Protein AF-A0A7S0B5A6-F1 (afdb_monomer)

Foldseek 3Di:
DADDQQCVVVVVVVCVVVLQQLVDFKDKYWQQQLSVVVVVDPDSLVSVVSLVVSQKQKDWPDPPPPDDPPDDRCGSVNVVCCQVVCQDDDDDDPDDDGSSGDITIMMIGHPDHRDDDPVVVVVVVVVVVD

Sequence (130 aa):
KIDVEGFESLVLRGFERLFARRRVQWLILEYYPRLLSRQGMQDPRQILEFLRQYGFRCFPLNLRGAWVFPGAPMSFDEFAEFFETSGSLPFAGERAANMWGQLMDLLCERSERPQPCPEVQVQRQAVEKK

Mean predicted aligned error: 11.02 Å

Solvent-accessible surface area (backbone atoms only — not comparable to full-atom values): 7894 Å² total; per-residue (Å²): 115,49,79,60,92,42,46,52,64,63,53,52,60,73,39,45,69,46,44,75,61,31,68,60,47,69,42,40,36,57,46,36,48,43,48,24,38,73,68,69,41,90,56,64,62,56,56,57,52,53,40,40,77,61,45,36,48,61,42,80,51,61,86,85,74,62,74,64,76,86,78,73,84,60,45,67,65,58,47,54,45,47,61,68,70,49,73,71,77,89,77,86,77,90,82,84,74,57,66,73,56,57,75,40,42,28,43,28,38,36,82,59,83,52,61,78,58,67,75,58,53,59,56,52,62,63,62,80,73,115

Structure (mmCIF, N/CA/C/O backbone):
data_AF-A0A7S0B5A6-F1
#
_entry.id   AF-A0A7S0B5A6-F1
#
loop_
_atom_site.group_PDB
_atom_site.id
_atom_site.type_symbol
_atom_site.label_atom_id
_atom_site.label_alt_id
_atom_site.label_comp_id
_atom_site.label_asym_id
_atom_site.label_entity_id
_atom_site.label_seq_id
_atom_site.pdbx_PDB_ins_code
_atom_site.Cartn_x
_atom_site.Cartn_y
_atom_site.Cartn_z
_atom_site.occupancy
_atom_site.B_iso_or_equiv
_atom_site.auth_seq_id
_atom_site.auth_comp_id
_atom_site.auth_asym_id
_atom_site.auth_atom_id
_atom_site.pdbx_PDB_model_num
ATOM 1 N N . LYS A 1 1 ? -5.759 8.487 2.163 1.00 94.81 1 LYS A N 1
ATOM 2 C CA . LYS A 1 1 ? -5.074 8.386 0.859 1.00 94.81 1 LYS A CA 1
ATOM 3 C C . LYS A 1 1 ? -3.608 8.727 1.095 1.00 94.81 1 LYS A C 1
ATOM 5 O O . LYS A 1 1 ? -3.370 9.675 1.833 1.00 94.81 1 LYS A O 1
ATOM 10 N N . ILE A 1 2 ? -2.680 7.937 0.567 1.00 96.06 2 ILE A N 1
ATOM 11 C CA . ILE A 1 2 ? -1.243 8.213 0.518 1.00 96.06 2 ILE A CA 1
ATOM 12 C C . ILE A 1 2 ? -0.896 8.330 -0.960 1.00 96.06 2 ILE A C 1
ATOM 14 O O . ILE A 1 2 ? -1.219 7.430 -1.727 1.00 96.06 2 ILE A O 1
ATOM 18 N N . ASP A 1 3 ? -0.322 9.462 -1.323 1.00 93.69 3 ASP A N 1
ATOM 19 C CA . ASP A 1 3 ? -0.012 9.888 -2.683 1.00 93.69 3 ASP A CA 1
ATOM 20 C C . ASP A 1 3 ? 1.137 10.882 -2.500 1.00 93.69 3 ASP A C 1
ATOM 22 O O . ASP A 1 3 ? 0.927 12.012 -2.050 1.00 93.69 3 ASP A O 1
ATOM 26 N N . VAL A 1 4 ? 2.360 10.354 -2.562 1.00 93.75 4 VAL A N 1
ATOM 27 C CA . VAL A 1 4 ? 3.585 11.075 -2.191 1.00 93.75 4 VAL A CA 1
ATOM 28 C C . VAL A 1 4 ? 4.720 10.800 -3.173 1.00 93.75 4 VAL A C 1
ATOM 30 O O . VAL A 1 4 ? 5.886 10.976 -2.818 1.00 93.75 4 VAL A O 1
ATOM 33 N N . GLU A 1 5 ? 4.383 10.396 -4.399 1.00 88.00 5 GLU A N 1
ATOM 34 C CA . GLU A 1 5 ? 5.292 10.355 -5.544 1.00 88.00 5 GLU A CA 1
ATOM 35 C C . GLU A 1 5 ? 6.601 9.589 -5.249 1.00 88.00 5 GLU A C 1
ATOM 37 O O . GLU A 1 5 ? 7.714 10.066 -5.504 1.00 88.00 5 GLU A O 1
ATOM 42 N N . GLY A 1 6 ? 6.492 8.377 -4.691 1.00 86.88 6 GLY A N 1
ATOM 43 C CA . GLY A 1 6 ? 7.630 7.473 -4.469 1.00 86.88 6 GLY A CA 1
ATOM 44 C C . GLY A 1 6 ? 8.188 7.456 -3.046 1.00 86.88 6 GLY A C 1
ATOM 45 O O . GLY A 1 6 ? 9.136 6.716 -2.769 1.00 86.88 6 GLY A O 1
ATOM 46 N N . PHE A 1 7 ? 7.633 8.250 -2.130 1.00 93.06 7 PHE A N 1
ATOM 47 C CA . PHE A 1 7 ? 8.020 8.255 -0.712 1.00 93.06 7 PHE A CA 1
ATOM 48 C C . PHE A 1 7 ? 7.056 7.462 0.180 1.00 93.06 7 PHE A C 1
ATOM 50 O O . PHE A 1 7 ? 7.057 7.613 1.407 1.00 93.06 7 PHE A O 1
ATOM 57 N N . GLU A 1 8 ? 6.240 6.587 -0.412 1.00 94.31 8 GLU A N 1
ATOM 58 C CA . GLU A 1 8 ? 5.166 5.872 0.279 1.00 94.31 8 GLU A CA 1
ATOM 59 C C . GLU A 1 8 ? 5.697 5.061 1.458 1.00 94.31 8 GLU A C 1
ATOM 61 O O . GLU A 1 8 ? 5.079 5.033 2.518 1.00 94.31 8 GLU A O 1
ATOM 66 N N . SER A 1 9 ? 6.870 4.440 1.321 1.00 93.19 9 SER A N 1
ATOM 67 C CA . SER A 1 9 ? 7.461 3.621 2.384 1.00 93.19 9 SER A CA 1
ATOM 68 C C . SER A 1 9 ? 7.812 4.409 3.644 1.00 93.19 9 SER A C 1
ATOM 70 O O . SER A 1 9 ? 7.602 3.913 4.751 1.00 93.19 9 SER A O 1
ATOM 72 N N . LEU A 1 10 ? 8.302 5.644 3.502 1.00 94.69 10 LEU A N 1
ATOM 73 C CA . LEU A 1 10 ? 8.616 6.512 4.638 1.00 94.69 10 LEU A CA 1
ATOM 74 C C . LEU A 1 10 ? 7.339 6.958 5.342 1.00 94.69 10 LEU A C 1
ATOM 76 O O . LEU A 1 10 ? 7.261 6.913 6.572 1.00 94.69 10 LEU A O 1
ATOM 80 N N . VAL A 1 11 ? 6.321 7.329 4.561 1.00 96.44 11 VAL A N 1
ATOM 81 C CA . VAL A 1 11 ? 5.005 7.673 5.101 1.00 96.44 11 VAL A CA 1
ATOM 82 C C . VAL A 1 11 ? 4.436 6.476 5.852 1.00 96.44 11 VAL A C 1
ATOM 84 O O . VAL A 1 11 ? 4.111 6.601 7.027 1.00 96.44 11 VAL A O 1
ATOM 87 N N . LEU A 1 12 ? 4.396 5.296 5.234 1.00 96.19 12 LEU A N 1
ATOM 88 C CA . LEU A 1 12 ? 3.867 4.075 5.841 1.00 96.19 12 LEU A CA 1
ATOM 89 C C . LEU A 1 12 ? 4.567 3.709 7.157 1.00 96.19 12 LEU A C 1
ATOM 91 O O . LEU A 1 12 ? 3.880 3.370 8.122 1.00 96.19 12 LEU A O 1
ATOM 95 N N . ARG A 1 13 ? 5.894 3.871 7.248 1.00 95.69 13 ARG A N 1
ATOM 96 C CA . ARG A 1 13 ? 6.640 3.714 8.512 1.00 95.69 13 ARG A CA 1
ATOM 97 C C . ARG A 1 13 ? 6.190 4.711 9.585 1.00 95.69 13 ARG A C 1
ATOM 99 O O . ARG A 1 13 ? 6.013 4.345 10.743 1.00 95.69 13 ARG A O 1
ATOM 106 N N . GLY A 1 14 ? 5.917 5.960 9.212 1.00 97.06 14 GLY A N 1
ATOM 107 C CA . GLY A 1 14 ? 5.322 6.949 10.119 1.00 97.06 14 GLY A CA 1
ATOM 108 C C . GLY A 1 14 ? 3.935 6.548 10.649 1.00 97.06 14 GLY A C 1
ATOM 109 O O . GLY A 1 14 ? 3.555 6.934 11.757 1.00 97.06 14 GLY A O 1
ATOM 110 N N . PHE A 1 15 ? 3.192 5.728 9.900 1.00 96.44 15 PHE A N 1
ATOM 111 C CA . PHE A 1 15 ? 1.869 5.224 10.281 1.00 96.44 15 PHE A CA 1
ATOM 112 C C . PHE A 1 15 ? 1.896 3.949 11.143 1.00 96.44 15 PHE A C 1
ATOM 114 O O . PHE A 1 15 ? 0.831 3.537 11.614 1.00 96.44 15 PHE A O 1
ATOM 121 N N . GLU A 1 16 ? 3.060 3.351 11.433 1.00 95.88 16 GLU A N 1
ATOM 122 C CA . GLU A 1 16 ? 3.164 2.075 12.170 1.00 95.88 16 GLU A CA 1
ATOM 123 C C . GLU A 1 16 ? 2.337 2.052 13.458 1.00 95.88 16 GLU A C 1
ATOM 125 O O . GLU A 1 16 ? 1.586 1.109 13.708 1.00 95.88 16 GLU A O 1
ATOM 130 N N . ARG A 1 17 ? 2.404 3.115 14.270 1.00 94.94 17 ARG A N 1
ATOM 131 C CA . ARG A 1 17 ? 1.646 3.191 15.532 1.00 94.94 17 ARG A CA 1
ATOM 132 C C . ARG A 1 17 ? 0.133 3.170 15.308 1.00 94.94 17 ARG A C 1
ATOM 134 O O . ARG A 1 17 ? -0.590 2.577 16.108 1.00 94.94 17 ARG A O 1
ATOM 141 N N . LEU A 1 18 ? -0.362 3.812 14.250 1.00 94.00 18 LEU A N 1
ATOM 142 C CA . LEU A 1 18 ? -1.789 3.818 13.910 1.00 94.00 18 LEU A CA 1
ATOM 143 C C . LEU A 1 18 ? -2.238 2.454 13.380 1.00 94.00 18 LEU A C 1
ATOM 145 O O . LEU A 1 18 ? -3.316 1.977 13.747 1.00 94.00 18 LEU A O 1
ATOM 149 N N . PHE A 1 19 ? -1.401 1.810 12.567 1.00 94.38 19 PHE A N 1
ATOM 150 C CA . PHE A 1 19 ? -1.659 0.472 12.046 1.00 94.38 19 PHE A CA 1
ATOM 151 C C . PHE A 1 19 ? -1.629 -0.592 13.147 1.00 94.38 19 PHE A C 1
ATOM 153 O O . PHE A 1 19 ? -2.549 -1.406 13.220 1.00 94.38 19 PHE A O 1
ATOM 160 N N . ALA A 1 20 ? -0.656 -0.536 14.060 1.00 92.81 20 ALA A N 1
ATOM 161 C CA . ALA A 1 20 ? -0.562 -1.427 15.217 1.00 92.81 20 ALA A CA 1
ATOM 162 C C . ALA A 1 20 ? -1.785 -1.304 16.141 1.00 92.81 20 ALA A C 1
ATOM 164 O O . ALA A 1 20 ? -2.319 -2.301 16.618 1.00 92.81 20 ALA A O 1
ATOM 165 N N . ARG A 1 21 ? -2.287 -0.078 16.340 1.00 93.31 21 ARG A N 1
ATOM 166 C CA . ARG A 1 21 ? -3.505 0.199 17.125 1.00 93.31 21 ARG A CA 1
ATOM 167 C C . ARG A 1 21 ? -4.805 -0.116 16.380 1.00 93.31 21 ARG A C 1
ATOM 169 O O . ARG A 1 21 ? -5.877 0.194 16.896 1.00 93.31 21 ARG A O 1
ATOM 176 N N . ARG A 1 22 ? -4.728 -0.678 15.167 1.00 91.38 22 ARG A N 1
ATOM 177 C CA . ARG A 1 22 ? -5.880 -1.025 14.319 1.00 91.38 22 ARG A CA 1
ATOM 178 C C . ARG A 1 22 ? -6.851 0.150 14.134 1.00 91.38 22 ARG A C 1
ATOM 180 O O . ARG A 1 22 ? -8.059 -0.039 14.157 1.00 91.38 22 ARG A O 1
ATOM 187 N N . ARG A 1 23 ? -6.331 1.376 13.985 1.00 90.81 23 ARG A N 1
ATOM 188 C CA . ARG A 1 23 ? -7.137 2.610 13.842 1.00 90.81 23 ARG A CA 1
ATOM 189 C C . ARG A 1 23 ? -7.550 2.922 12.406 1.00 90.81 23 ARG A C 1
ATOM 191 O O . ARG A 1 23 ? -8.395 3.784 12.195 1.00 90.81 23 ARG A O 1
ATOM 198 N N . VAL A 1 24 ? -6.942 2.250 11.434 1.00 93.06 24 VAL A N 1
ATOM 199 C CA . VAL A 1 24 ? -7.154 2.488 10.004 1.00 93.06 24 VAL A CA 1
ATOM 200 C C . VAL A 1 24 ? -7.803 1.249 9.395 1.00 93.06 24 VAL A C 1
ATOM 202 O O . VAL A 1 24 ? -7.192 0.177 9.391 1.00 93.06 24 VAL A O 1
ATOM 205 N N . GLN A 1 25 ? -9.038 1.409 8.907 1.00 93.56 25 GLN A N 1
ATOM 206 C CA . GLN A 1 25 ? -9.785 0.352 8.211 1.00 93.56 25 GLN A CA 1
ATOM 207 C C . GLN A 1 25 ? -9.441 0.294 6.724 1.00 93.56 25 GLN A C 1
ATOM 209 O O . GLN A 1 25 ? -9.248 -0.784 6.172 1.00 93.56 25 GLN A O 1
ATOM 214 N N . TRP A 1 26 ? -9.375 1.467 6.098 1.00 94.00 26 TRP A N 1
ATOM 215 C CA . TRP A 1 26 ? -9.192 1.633 4.665 1.00 94.00 26 TRP A CA 1
ATOM 216 C C . TRP A 1 26 ? -8.001 2.542 4.406 1.00 94.00 26 TRP A C 1
ATOM 218 O O . TRP A 1 26 ? -7.841 3.577 5.058 1.00 94.00 26 TRP A O 1
ATOM 228 N N . LEU A 1 27 ? -7.190 2.169 3.430 1.00 95.19 27 LEU A N 1
ATOM 229 C CA . LEU A 1 27 ? -6.082 2.956 2.923 1.00 95.19 27 LEU A CA 1
ATOM 230 C C . LEU A 1 27 ? -6.190 2.974 1.400 1.00 95.19 27 LEU A C 1
ATOM 232 O O . LEU A 1 27 ? -6.309 1.930 0.782 1.00 95.19 27 LEU A O 1
ATOM 236 N N . ILE A 1 28 ? -6.142 4.160 0.803 1.00 94.81 28 ILE A N 1
ATOM 237 C CA . ILE A 1 28 ? -5.887 4.300 -0.633 1.00 94.81 28 ILE A CA 1
ATOM 238 C C . 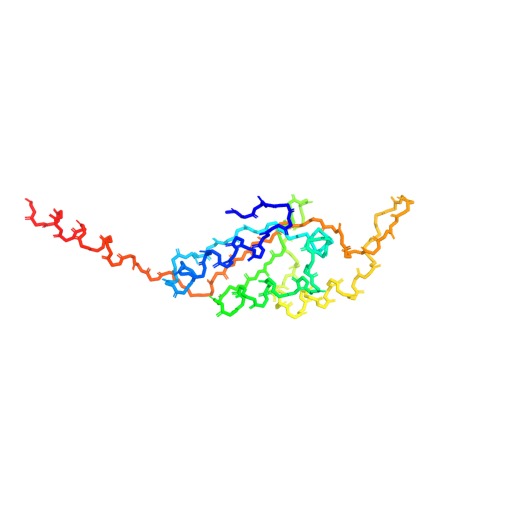ILE A 1 28 ? -4.418 4.671 -0.760 1.00 94.81 28 ILE A C 1
ATOM 240 O O . ILE A 1 28 ? -3.999 5.612 -0.081 1.00 94.81 28 ILE A O 1
ATOM 244 N N . LEU A 1 29 ? -3.664 3.932 -1.558 1.00 93.69 29 LEU A N 1
ATOM 245 C CA . LEU A 1 29 ? -2.227 4.084 -1.729 1.00 93.69 29 LEU A CA 1
ATOM 246 C C . LEU A 1 29 ? -1.909 4.201 -3.215 1.00 93.69 29 LEU A C 1
ATOM 248 O O . LEU A 1 29 ? -2.182 3.268 -3.961 1.00 93.69 29 LEU A O 1
ATOM 252 N N . GLU A 1 30 ? -1.287 5.296 -3.620 1.00 90.94 30 GLU A N 1
ATOM 253 C CA . GLU A 1 30 ? -0.638 5.363 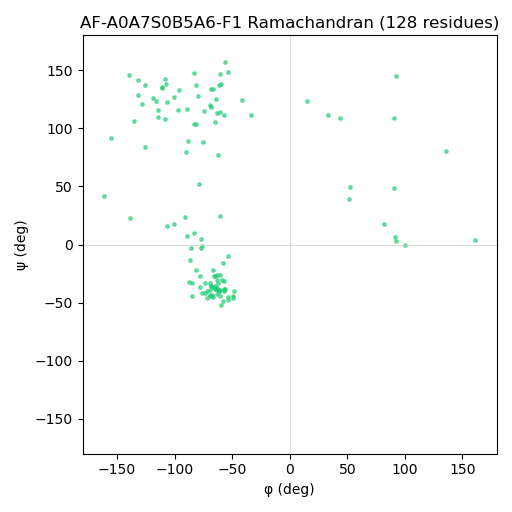-4.920 1.00 90.94 30 GLU A CA 1
ATOM 254 C C . GLU A 1 30 ? 0.591 4.450 -4.907 1.00 90.94 30 GLU A C 1
ATOM 256 O O . GLU A 1 30 ? 1.491 4.598 -4.085 1.00 90.94 30 GLU A O 1
ATOM 261 N N . TYR A 1 31 ? 0.614 3.458 -5.786 1.00 87.75 31 TYR A N 1
ATOM 262 C CA . TYR A 1 31 ? 1.693 2.497 -5.907 1.00 87.75 31 TYR A CA 1
ATOM 263 C C . TYR A 1 31 ? 2.382 2.677 -7.252 1.00 87.75 31 TYR A C 1
ATOM 265 O O . TYR A 1 31 ? 1.835 2.349 -8.308 1.00 87.75 31 TYR A O 1
ATOM 273 N N . TYR A 1 32 ? 3.611 3.191 -7.202 1.00 87.62 32 TYR A N 1
ATOM 274 C CA . TYR A 1 32 ? 4.427 3.421 -8.385 1.00 87.62 32 TYR A CA 1
ATOM 275 C C . TYR A 1 32 ? 5.805 2.742 -8.251 1.00 87.62 32 TYR A C 1
ATOM 277 O O . TYR A 1 32 ? 6.795 3.396 -7.909 1.00 87.62 32 TYR A O 1
ATOM 285 N N . PRO A 1 33 ? 5.919 1.436 -8.579 1.00 83.69 33 PRO A N 1
ATOM 286 C CA . PRO A 1 33 ? 7.144 0.643 -8.408 1.00 83.69 33 PRO A CA 1
ATOM 287 C C . PRO A 1 33 ? 8.409 1.289 -8.966 1.00 83.69 33 PRO A C 1
ATOM 289 O O . PRO A 1 33 ? 9.440 1.330 -8.306 1.00 83.69 33 PRO A O 1
ATOM 292 N N . ARG A 1 34 ? 8.337 1.850 -10.176 1.00 80.44 34 ARG A N 1
ATOM 293 C CA . ARG A 1 34 ? 9.499 2.475 -10.821 1.00 80.44 34 ARG A CA 1
ATOM 294 C C . ARG A 1 34 ? 9.966 3.728 -10.096 1.00 80.44 34 ARG A C 1
ATOM 296 O O . ARG A 1 34 ? 11.168 3.985 -10.063 1.00 80.44 34 ARG A O 1
ATOM 303 N N . LEU A 1 35 ? 9.043 4.519 -9.558 1.00 84.81 35 LEU A N 1
ATOM 304 C CA . LEU A 1 35 ? 9.394 5.716 -8.806 1.00 84.81 35 LEU A CA 1
ATOM 305 C C . LEU A 1 35 ? 9.962 5.336 -7.434 1.00 84.81 35 LEU A C 1
ATOM 307 O O . LEU A 1 35 ? 11.025 5.833 -7.076 1.00 84.81 35 LEU A O 1
ATOM 311 N N . LEU A 1 36 ? 9.363 4.352 -6.760 1.00 84.19 36 LEU A N 1
ATOM 312 C CA . LEU A 1 36 ? 9.905 3.737 -5.543 1.00 84.19 36 LEU A CA 1
ATOM 313 C C . LEU A 1 36 ? 11.345 3.237 -5.738 1.00 84.19 36 LEU A C 1
ATOM 315 O O . LEU A 1 36 ? 12.231 3.556 -4.944 1.00 84.19 36 LEU A O 1
ATOM 319 N N . SER A 1 37 ? 11.615 2.513 -6.828 1.00 83.50 37 SER A N 1
ATOM 320 C CA . SER A 1 37 ? 12.968 2.038 -7.133 1.00 83.50 37 SER A CA 1
ATOM 321 C C . SER A 1 37 ? 13.955 3.169 -7.408 1.00 83.50 37 SER A C 1
ATOM 323 O O . SER A 1 37 ? 15.108 3.093 -6.988 1.00 83.50 37 SER A O 1
ATOM 325 N N . ARG A 1 38 ? 13.514 4.259 -8.050 1.00 83.75 38 ARG A N 1
ATOM 326 C CA . ARG A 1 38 ? 14.341 5.466 -8.233 1.00 83.75 38 ARG A CA 1
ATOM 327 C C . ARG A 1 38 ? 14.676 6.165 -6.915 1.00 83.75 38 ARG A C 1
ATOM 329 O O . ARG A 1 38 ? 15.727 6.789 -6.840 1.00 83.75 38 ARG A O 1
ATOM 336 N N . GLN A 1 39 ? 13.834 6.022 -5.892 1.00 85.19 39 GLN A N 1
ATOM 337 C CA . GLN A 1 39 ? 14.089 6.514 -4.532 1.00 85.19 39 GLN A CA 1
ATOM 338 C C . GLN A 1 39 ? 14.956 5.554 -3.692 1.00 85.19 39 GLN A C 1
ATOM 340 O O . GLN A 1 39 ? 15.107 5.740 -2.486 1.00 85.19 39 GLN A O 1
ATOM 345 N N . GLY A 1 40 ? 15.548 4.525 -4.311 1.00 83.56 40 GLY A N 1
ATOM 346 C CA . GLY A 1 40 ? 16.476 3.601 -3.656 1.00 83.56 40 GLY A CA 1
ATOM 347 C C . GLY A 1 40 ? 15.823 2.360 -3.045 1.00 83.56 40 GLY A C 1
ATOM 348 O O . GLY A 1 40 ? 16.512 1.570 -2.398 1.00 83.56 40 GLY A O 1
ATOM 349 N N . MET A 1 41 ? 14.520 2.143 -3.255 1.00 83.25 41 MET A N 1
ATOM 350 C CA . MET A 1 41 ? 13.870 0.899 -2.846 1.00 83.25 41 MET A CA 1
ATOM 351 C C . MET A 1 41 ? 14.258 -0.248 -3.784 1.00 83.25 41 MET A C 1
ATOM 353 O O . MET A 1 41 ? 13.897 -0.259 -4.959 1.00 83.25 41 MET A O 1
ATOM 357 N N . GLN A 1 42 ? 14.969 -1.243 -3.256 1.00 79.50 42 GLN A N 1
ATOM 358 C CA . GLN A 1 42 ? 15.420 -2.389 -4.054 1.00 79.50 42 GLN A CA 1
ATOM 359 C C . GLN A 1 42 ? 14.263 -3.287 -4.498 1.00 79.50 42 GLN A C 1
ATOM 361 O O . GLN A 1 42 ? 14.283 -3.792 -5.615 1.00 79.50 42 GLN A O 1
ATOM 366 N N . ASP A 1 43 ? 13.252 -3.445 -3.643 1.00 83.56 43 ASP A N 1
ATOM 367 C CA . ASP A 1 43 ? 12.080 -4.264 -3.930 1.00 83.56 43 ASP A CA 1
ATOM 368 C C . ASP A 1 43 ? 10.783 -3.539 -3.521 1.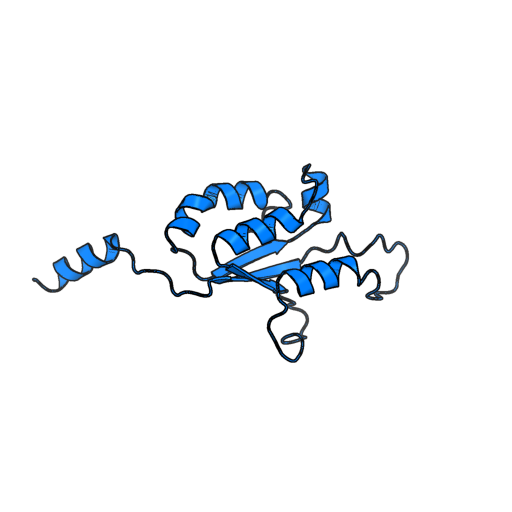00 83.56 43 ASP A C 1
ATOM 370 O O . ASP A 1 43 ? 10.473 -3.438 -2.328 1.00 83.56 43 ASP A O 1
ATOM 374 N N . PRO A 1 44 ? 10.003 -3.036 -4.496 1.00 82.12 44 PRO A N 1
ATOM 375 C CA . PRO A 1 44 ? 8.697 -2.425 -4.264 1.00 82.12 44 PRO A CA 1
ATOM 376 C C . PRO A 1 44 ? 7.665 -3.329 -3.573 1.00 82.12 44 PRO A C 1
ATOM 378 O O . PRO A 1 44 ? 6.658 -2.814 -3.078 1.00 82.12 44 PRO A O 1
ATOM 381 N N . ARG A 1 45 ? 7.874 -4.652 -3.511 1.00 83.06 45 ARG A N 1
ATOM 382 C CA . ARG A 1 45 ? 6.992 -5.585 -2.786 1.00 83.06 45 ARG A CA 1
ATOM 383 C C . ARG A 1 45 ? 6.999 -5.353 -1.284 1.00 83.06 45 ARG A C 1
ATOM 385 O O . ARG A 1 45 ? 5.979 -5.579 -0.636 1.00 83.06 45 ARG A O 1
ATOM 392 N N . GLN A 1 46 ? 8.089 -4.809 -0.742 1.00 88.25 46 GLN A N 1
ATOM 393 C CA . GLN A 1 46 ? 8.239 -4.557 0.693 1.00 88.25 46 GLN A CA 1
ATOM 394 C C . GLN A 1 46 ? 7.126 -3.670 1.265 1.00 88.25 46 GLN A C 1
ATOM 396 O O . GLN A 1 46 ? 6.736 -3.831 2.418 1.00 88.25 46 GLN A O 1
ATOM 401 N N . ILE A 1 47 ? 6.576 -2.745 0.471 1.00 91.38 47 ILE A N 1
ATOM 402 C CA . ILE A 1 47 ? 5.437 -1.912 0.887 1.00 91.38 47 ILE A CA 1
ATOM 403 C C . ILE A 1 47 ? 4.191 -2.757 1.150 1.00 91.38 47 ILE A C 1
ATOM 405 O O . ILE A 1 47 ? 3.467 -2.541 2.124 1.00 91.38 47 ILE A O 1
ATOM 409 N N . LEU A 1 48 ? 3.936 -3.724 0.279 1.00 87.88 48 LEU A N 1
ATOM 410 C CA . LEU A 1 48 ? 2.749 -4.560 0.339 1.00 87.88 48 LEU A CA 1
ATOM 411 C C . LEU A 1 48 ? 2.908 -5.636 1.418 1.00 87.88 48 LEU A C 1
ATOM 413 O O . LEU A 1 48 ? 1.970 -5.884 2.175 1.00 87.88 48 LEU A O 1
ATOM 417 N N . GLU A 1 49 ? 4.115 -6.176 1.592 1.00 89.44 49 GLU A N 1
ATOM 418 C CA . GLU A 1 49 ? 4.454 -7.032 2.731 1.00 89.44 49 GLU A CA 1
ATOM 419 C C . GLU A 1 49 ? 4.293 -6.309 4.069 1.00 89.44 49 GLU A C 1
ATOM 421 O O . GLU A 1 49 ? 3.701 -6.861 4.998 1.00 89.44 49 GLU A O 1
ATOM 426 N N . PHE A 1 50 ? 4.757 -5.061 4.160 1.00 93.31 50 PHE A N 1
ATOM 427 C CA . PHE A 1 50 ? 4.578 -4.221 5.339 1.00 93.31 50 PHE A CA 1
ATOM 428 C C . PHE A 1 50 ? 3.089 -4.041 5.664 1.00 93.31 50 PHE A C 1
ATOM 430 O O . PHE A 1 50 ? 2.653 -4.275 6.790 1.00 93.31 50 PHE A O 1
ATOM 437 N N . LEU A 1 51 ? 2.264 -3.701 4.673 1.00 93.69 51 LEU A N 1
ATOM 438 C CA . LEU A 1 51 ? 0.817 -3.576 4.863 1.00 93.69 51 LEU A CA 1
ATOM 439 C C . LEU A 1 51 ? 0.169 -4.907 5.283 1.00 93.69 51 LEU A C 1
ATOM 441 O O . LEU A 1 51 ? -0.677 -4.923 6.185 1.00 93.69 51 LEU A O 1
ATOM 445 N N . ARG A 1 52 ? 0.613 -6.028 4.704 1.00 90.31 52 ARG A N 1
ATOM 446 C CA . ARG A 1 52 ? 0.165 -7.381 5.063 1.00 90.31 52 ARG A CA 1
ATOM 447 C C . ARG A 1 52 ? 0.491 -7.735 6.516 1.00 90.31 52 ARG A C 1
ATOM 449 O O . ARG A 1 52 ? -0.369 -8.296 7.192 1.00 90.31 52 ARG A O 1
ATOM 456 N N . GLN A 1 53 ? 1.666 -7.360 7.032 1.00 92.81 53 GLN A N 1
ATOM 457 C CA . GLN A 1 53 ? 2.039 -7.557 8.447 1.00 92.81 53 GLN A CA 1
ATOM 458 C C . GLN A 1 53 ? 1.071 -6.852 9.405 1.00 92.81 53 GLN A C 1
ATOM 460 O O . GLN A 1 53 ? 0.801 -7.341 10.502 1.00 92.81 53 GLN A O 1
ATOM 465 N N . TYR A 1 54 ? 0.490 -5.733 8.972 1.00 93.69 54 TYR A N 1
ATOM 466 C CA . TYR A 1 54 ? -0.547 -5.029 9.717 1.00 93.69 54 TYR A CA 1
ATOM 467 C C . TYR A 1 54 ? -1.968 -5.509 9.403 1.00 93.69 54 TYR A C 1
ATOM 469 O O . TYR A 1 54 ? -2.915 -4.913 9.912 1.00 93.69 54 TYR A O 1
ATOM 477 N N . GLY A 1 55 ? -2.152 -6.579 8.630 1.00 91.44 55 GLY A N 1
ATOM 478 C CA . GLY A 1 55 ? -3.455 -7.186 8.347 1.00 91.44 55 GLY A CA 1
ATOM 479 C C . GLY A 1 55 ? -4.258 -6.499 7.242 1.00 91.44 55 GLY A C 1
ATOM 480 O O . GLY A 1 55 ? -5.475 -6.691 7.175 1.00 91.44 55 GLY A O 1
ATOM 481 N N . PHE A 1 56 ? -3.610 -5.689 6.401 1.00 91.88 56 PHE A N 1
ATOM 482 C CA . PHE A 1 56 ? -4.234 -5.150 5.196 1.00 91.88 56 PHE A CA 1
ATOM 483 C C . PHE A 1 56 ? -4.175 -6.148 4.034 1.00 91.88 56 PHE A C 1
ATOM 485 O O . PHE A 1 56 ? -3.211 -6.897 3.879 1.00 91.88 56 PHE A O 1
ATOM 492 N N . ARG A 1 57 ? -5.204 -6.105 3.190 1.00 88.00 57 ARG A N 1
ATOM 493 C CA . ARG A 1 57 ? -5.292 -6.739 1.872 1.00 88.00 57 ARG A CA 1
ATOM 494 C C . ARG A 1 57 ? -5.486 -5.632 0.849 1.00 88.00 57 ARG A C 1
ATOM 496 O O . ARG A 1 57 ? -6.389 -4.821 1.029 1.00 88.00 57 ARG A O 1
ATOM 503 N N . CYS A 1 58 ? -4.642 -5.575 -0.1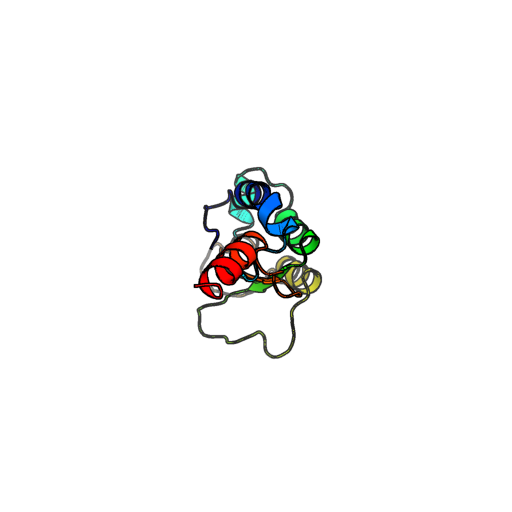71 1.00 86.06 58 CYS A N 1
ATOM 504 C CA . CYS A 1 58 ? -4.653 -4.502 -1.161 1.00 86.06 58 CYS A CA 1
ATOM 505 C C . CYS A 1 58 ? -5.170 -4.996 -2.508 1.00 86.06 58 CYS A C 1
ATOM 507 O O . CYS A 1 58 ? -4.859 -6.106 -2.924 1.00 86.06 58 CYS A O 1
ATOM 509 N N . PHE A 1 59 ? -5.930 -4.142 -3.184 1.00 82.38 59 PHE A N 1
ATOM 510 C CA . PHE A 1 59 ? -6.560 -4.412 -4.468 1.00 82.38 59 PHE A CA 1
ATOM 511 C C . PHE A 1 59 ? -6.284 -3.244 -5.419 1.00 82.38 59 PHE A C 1
ATOM 513 O O . PHE A 1 59 ? -6.329 -2.097 -4.971 1.00 82.38 59 PHE A O 1
ATOM 520 N N . PRO A 1 60 ? -6.040 -3.481 -6.717 1.00 79.69 60 PRO A N 1
ATOM 521 C CA . PRO A 1 60 ? -5.922 -2.397 -7.683 1.00 79.69 60 PRO A CA 1
ATOM 522 C C . PRO A 1 60 ? -7.250 -1.643 -7.806 1.00 79.69 60 PRO A C 1
ATOM 524 O O . PRO A 1 60 ? -8.296 -2.221 -8.101 1.00 79.69 60 PRO A O 1
ATOM 527 N N . LEU A 1 61 ? -7.203 -0.332 -7.601 1.00 78.06 61 LEU A N 1
ATOM 528 C CA . LEU A 1 61 ? -8.317 0.587 -7.782 1.00 78.06 61 LEU A CA 1
ATOM 529 C C . LEU A 1 61 ? -8.284 1.105 -9.227 1.00 78.06 61 LEU A C 1
ATOM 531 O O . LEU A 1 61 ? -7.792 2.193 -9.510 1.00 78.06 61 LEU A O 1
ATOM 535 N N . ASN A 1 62 ? -8.768 0.305 -10.180 1.00 67.00 62 ASN A N 1
ATOM 536 C CA . ASN A 1 62 ? -8.780 0.716 -11.584 1.00 67.00 62 ASN A CA 1
ATOM 537 C C . ASN A 1 62 ? -10.018 1.585 -11.889 1.00 67.00 62 ASN A C 1
ATOM 539 O O . ASN A 1 62 ? -11.133 1.084 -12.019 1.00 67.00 62 ASN A O 1
ATOM 543 N N . LEU A 1 63 ? -9.827 2.903 -12.012 1.00 52.25 63 LEU A N 1
ATOM 544 C CA . LEU A 1 63 ? -10.898 3.891 -12.237 1.00 52.25 63 LEU A CA 1
ATOM 545 C C . LEU A 1 63 ? -11.435 3.928 -13.685 1.00 52.25 63 LEU A C 1
ATOM 547 O O . LEU A 1 63 ? -12.354 4.689 -13.977 1.00 52.25 63 LEU A O 1
ATOM 551 N N . ARG A 1 64 ? -10.895 3.118 -14.610 1.00 46.00 64 ARG A N 1
ATOM 552 C CA . ARG A 1 64 ? -11.257 3.143 -16.046 1.00 46.00 64 ARG A CA 1
ATOM 553 C C . ARG A 1 64 ? -12.398 2.201 -16.463 1.00 46.00 64 ARG A C 1
ATOM 555 O O . ARG A 1 64 ? -12.513 1.861 -17.635 1.00 46.00 64 ARG A O 1
ATOM 562 N N . GLY A 1 65 ? -13.277 1.817 -15.540 1.00 41.38 65 GLY A N 1
ATOM 563 C CA . GLY A 1 65 ? -14.561 1.187 -15.888 1.00 41.38 65 GLY A CA 1
ATOM 564 C C . GLY A 1 65 ? -14.580 -0.343 -15.955 1.00 41.38 65 GLY A C 1
ATOM 565 O O . GLY A 1 65 ? -15.639 -0.913 -16.205 1.00 41.38 65 GLY A O 1
ATOM 566 N N . ALA A 1 66 ? -13.476 -1.025 -15.648 1.00 42.03 66 ALA A N 1
ATOM 567 C CA . ALA A 1 66 ? -13.526 -2.437 -15.284 1.00 42.03 66 ALA A CA 1
ATOM 568 C C . ALA A 1 66 ? -13.746 -2.527 -13.771 1.00 42.03 66 ALA A C 1
ATOM 570 O O . ALA A 1 66 ? -12.804 -2.543 -12.980 1.00 42.03 66 ALA A O 1
ATOM 571 N N . TRP A 1 67 ? -15.019 -2.538 -13.376 1.00 40.78 67 TRP A N 1
ATOM 572 C CA . TRP A 1 67 ? -15.433 -3.155 -12.123 1.00 40.78 67 TRP A CA 1
ATOM 573 C C . TRP A 1 67 ? -14.665 -4.460 -11.971 1.00 40.78 67 TRP A C 1
ATOM 575 O O . TRP A 1 67 ? -14.736 -5.260 -12.893 1.00 40.78 67 TRP A O 1
ATOM 585 N N . VAL A 1 68 ? -13.949 -4.612 -10.852 1.00 45.66 68 VAL A N 1
ATOM 586 C CA . VAL A 1 68 ? -13.598 -5.887 -10.213 1.00 45.66 68 VAL A CA 1
ATOM 587 C C . VAL A 1 68 ? -13.130 -6.954 -11.210 1.00 45.66 68 VAL A C 1
ATOM 589 O O . VAL A 1 68 ? -13.965 -7.518 -11.908 1.00 45.66 68 VAL A O 1
ATOM 592 N N . PHE A 1 69 ? -11.831 -7.298 -11.234 1.00 48.03 69 PHE A N 1
ATOM 593 C CA . PHE A 1 69 ? -11.382 -8.586 -11.801 1.00 48.03 69 PHE A CA 1
ATOM 594 C C . PHE A 1 69 ? -12.465 -9.645 -11.522 1.00 48.03 69 PHE A C 1
ATOM 596 O O . PHE A 1 69 ? -12.749 -9.867 -10.342 1.00 48.03 69 PHE A O 1
ATOM 603 N N . PRO A 1 70 ? -13.191 -10.164 -12.535 1.00 40.53 70 PRO A N 1
ATOM 604 C CA . PRO A 1 70 ? -14.463 -10.821 -12.266 1.00 40.53 70 PRO A CA 1
ATOM 605 C C . PRO A 1 70 ? -14.228 -12.086 -11.441 1.00 40.53 70 PRO A C 1
ATOM 607 O O . PRO A 1 70 ? -13.753 -13.086 -11.965 1.00 40.53 70 PRO A O 1
ATOM 610 N N . GLY A 1 71 ? -14.568 -12.022 -10.152 1.00 46.44 71 GLY A N 1
ATOM 611 C CA . GLY A 1 71 ? -14.450 -13.132 -9.211 1.00 46.44 71 GLY A CA 1
ATOM 612 C C . GLY A 1 71 ? -13.115 -13.198 -8.460 1.00 46.44 71 GLY A C 1
ATOM 613 O O . GLY A 1 71 ? -12.119 -13.660 -8.995 1.00 46.44 71 GLY A O 1
ATOM 614 N N . ALA A 1 72 ? -13.189 -12.887 -7.163 1.00 47.06 72 ALA A N 1
ATOM 615 C CA . ALA A 1 72 ? -12.240 -13.219 -6.092 1.00 47.06 72 ALA A CA 1
ATOM 616 C C . ALA A 1 72 ? -11.121 -12.205 -5.758 1.00 47.06 72 ALA A C 1
ATOM 618 O O . ALA A 1 72 ? -10.606 -11.496 -6.623 1.00 47.06 72 ALA A O 1
ATOM 619 N N . PRO A 1 73 ? -10.766 -12.117 -4.455 1.00 49.50 73 PRO A N 1
ATOM 620 C CA . PRO A 1 73 ? -9.628 -11.345 -3.990 1.00 49.50 73 PRO A CA 1
ATOM 621 C C . PRO A 1 73 ? -8.362 -11.946 -4.584 1.00 49.50 73 PRO A C 1
ATOM 623 O O . PRO A 1 73 ? -7.981 -13.053 -4.222 1.00 49.50 73 PRO A O 1
ATOM 626 N N . MET A 1 74 ? -7.707 -11.190 -5.454 1.00 59.50 74 MET A N 1
ATOM 627 C CA . MET A 1 74 ? -6.318 -11.445 -5.791 1.00 59.50 74 MET A CA 1
ATOM 628 C C . MET A 1 74 ? -5.539 -11.405 -4.472 1.00 59.50 74 MET A C 1
ATOM 630 O O . MET A 1 74 ? -5.496 -10.373 -3.793 1.00 59.50 74 MET A O 1
ATOM 634 N N . SER A 1 75 ? -5.027 -12.550 -4.032 1.00 59.88 75 SER A N 1
ATOM 635 C CA . SER A 1 75 ? -4.072 -12.596 -2.933 1.00 59.88 75 SER A CA 1
ATOM 636 C C . SER A 1 75 ? -2.877 -11.706 -3.280 1.00 59.88 75 SER A C 1
ATOM 638 O O . SER A 1 75 ? -2.626 -11.399 -4.447 1.00 59.88 75 SER A O 1
ATOM 640 N N . PHE A 1 76 ? -2.141 -11.244 -2.267 1.00 63.25 76 PHE A N 1
ATOM 641 C CA . PHE A 1 76 ? -0.966 -10.411 -2.528 1.00 63.25 76 PHE A CA 1
ATOM 642 C C . PHE A 1 76 ? 0.024 -11.120 -3.463 1.00 63.25 76 PHE A C 1
ATOM 644 O O . PHE A 1 76 ? 0.565 -10.481 -4.359 1.00 63.25 76 PHE A O 1
ATOM 651 N N . ASP A 1 77 ? 0.190 -12.430 -3.292 1.00 67.19 77 ASP A N 1
ATOM 652 C CA . ASP A 1 77 ? 1.084 -13.237 -4.115 1.00 67.19 77 ASP A CA 1
ATOM 653 C C . ASP A 1 77 ? 0.576 -13.322 -5.559 1.00 67.19 77 ASP A C 1
ATOM 655 O O . ASP A 1 77 ? 1.339 -13.039 -6.472 1.00 67.19 77 ASP A O 1
ATOM 659 N N . GLU A 1 78 ? -0.722 -13.562 -5.781 1.00 68.56 78 GLU A N 1
ATOM 660 C CA . GLU A 1 78 ? -1.324 -13.526 -7.127 1.00 68.56 78 GLU A CA 1
ATOM 661 C C . GLU A 1 78 ? -1.220 -12.135 -7.772 1.00 68.56 78 GLU A C 1
ATOM 663 O O . GLU A 1 78 ? -1.054 -12.020 -8.983 1.00 68.56 78 GLU A O 1
ATOM 668 N N . PHE A 1 79 ? -1.286 -11.063 -6.978 1.00 66.44 79 PHE A N 1
ATOM 669 C CA . PHE A 1 79 ? -1.127 -9.691 -7.462 1.00 66.44 79 PHE A CA 1
ATOM 670 C C . PHE A 1 79 ? 0.321 -9.389 -7.833 1.00 66.44 79 PHE A C 1
ATOM 672 O O . PHE A 1 79 ? 0.600 -8.843 -8.901 1.00 66.44 79 PHE A O 1
ATOM 679 N N . ALA A 1 80 ? 1.255 -9.769 -6.969 1.00 67.12 80 ALA A N 1
ATOM 680 C CA . ALA A 1 80 ? 2.678 -9.612 -7.204 1.00 67.12 80 ALA A CA 1
ATOM 681 C C . ALA A 1 80 ? 3.148 -10.472 -8.387 1.00 67.12 80 ALA A C 1
ATOM 683 O O . ALA A 1 80 ? 3.975 -10.014 -9.175 1.00 67.12 80 ALA A O 1
ATOM 684 N N . GLU A 1 81 ? 2.607 -11.682 -8.530 1.00 69.31 81 GLU A N 1
ATOM 685 C CA . GLU A 1 81 ? 2.848 -12.582 -9.655 1.00 69.31 81 GLU A CA 1
ATOM 686 C C . GLU A 1 81 ? 2.222 -12.033 -10.933 1.00 69.31 81 GLU A C 1
ATOM 688 O O . GLU A 1 81 ? 2.901 -11.993 -11.954 1.00 69.31 81 GLU A O 1
ATOM 693 N N . PHE A 1 82 ? 0.986 -11.523 -10.895 1.00 66.44 82 PHE A N 1
ATOM 694 C CA . PHE A 1 82 ? 0.372 -10.837 -12.034 1.00 66.44 82 PHE A CA 1
ATOM 695 C C . PHE A 1 82 ? 1.274 -9.706 -12.539 1.00 66.44 82 PHE A C 1
ATOM 697 O O . PHE A 1 82 ? 1.517 -9.623 -13.737 1.00 66.44 82 PHE A O 1
ATOM 704 N N . PHE A 1 83 ? 1.846 -8.876 -11.666 1.00 61.31 83 PHE A N 1
ATOM 705 C CA . PHE A 1 83 ? 2.749 -7.798 -12.091 1.00 61.31 83 PHE A CA 1
ATOM 706 C C . PHE A 1 83 ? 4.098 -8.278 -12.641 1.00 61.31 83 PHE A C 1
ATOM 708 O O . PHE A 1 83 ? 4.647 -7.642 -13.542 1.00 61.31 83 PHE A O 1
ATOM 715 N N . GLU A 1 84 ? 4.629 -9.388 -12.131 1.00 64.88 84 GLU A N 1
ATOM 716 C CA . GLU A 1 84 ? 5.877 -9.977 -12.630 1.00 64.88 84 GLU A CA 1
ATOM 717 C C . GLU A 1 84 ? 5.711 -10.726 -13.950 1.00 64.88 84 GLU A C 1
ATOM 719 O O . GLU A 1 84 ? 6.559 -10.614 -14.835 1.00 64.88 84 GLU A O 1
ATOM 724 N N . THR A 1 85 ? 4.625 -11.482 -14.085 1.00 59.66 85 THR A N 1
ATOM 725 C CA . THR A 1 85 ? 4.351 -12.354 -15.234 1.00 59.66 85 THR A CA 1
ATOM 726 C C . THR A 1 85 ? 3.690 -11.605 -16.385 1.00 59.66 85 THR A C 1
ATOM 728 O O . THR A 1 85 ? 3.97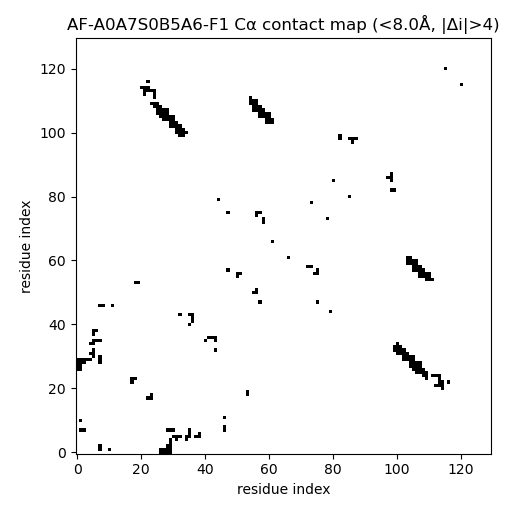7 -11.892 -17.550 1.00 59.66 85 THR A O 1
ATOM 731 N N . SER A 1 86 ? 2.859 -10.599 -16.094 1.00 53.88 86 SER A N 1
ATOM 732 C CA . SER A 1 86 ? 2.153 -9.799 -17.101 1.00 53.88 86 SER A CA 1
ATOM 733 C C . SER A 1 86 ? 3.055 -8.741 -17.726 1.00 53.88 86 SER A C 1
ATOM 735 O O . SER A 1 86 ? 2.674 -7.583 -17.815 1.00 53.88 86 SER A O 1
ATOM 737 N N . GLY A 1 87 ? 4.232 -9.090 -18.242 1.00 49.56 87 GLY A N 1
ATOM 738 C CA . GLY A 1 87 ? 5.027 -8.194 -19.095 1.00 49.56 87 GLY A CA 1
ATOM 739 C C . GLY A 1 87 ? 4.330 -7.748 -20.405 1.00 49.56 87 GLY A C 1
ATOM 740 O O . GLY A 1 87 ? 5.020 -7.463 -21.379 1.00 49.56 87 GLY A O 1
ATOM 741 N N . SER A 1 88 ? 2.993 -7.740 -20.485 1.00 39.69 88 SER A N 1
ATOM 742 C CA . SER A 1 88 ? 2.223 -7.954 -21.713 1.00 39.69 88 SER A CA 1
ATOM 743 C C . SER A 1 88 ? 0.760 -7.460 -21.673 1.00 39.69 88 SER A C 1
ATOM 745 O O . SER A 1 88 ? -0.118 -8.121 -22.225 1.00 39.69 88 SER A O 1
ATOM 747 N N . LEU A 1 89 ? 0.451 -6.281 -21.112 1.00 39.84 89 LEU A N 1
ATOM 748 C CA . LEU A 1 89 ? -0.765 -5.566 -21.545 1.00 39.84 89 LEU A CA 1
ATOM 749 C C . LEU A 1 89 ? -0.434 -4.632 -22.724 1.00 39.84 89 LEU A C 1
ATOM 751 O O . LEU A 1 89 ? 0.354 -3.696 -22.561 1.00 39.84 89 LEU A O 1
ATOM 755 N N . PRO A 1 90 ? -1.009 -4.863 -23.921 1.00 35.12 90 PRO A N 1
ATOM 756 C CA . PRO A 1 90 ? -0.715 -4.075 -25.102 1.00 35.12 90 PRO A CA 1
ATOM 757 C C . PRO A 1 90 ? -1.533 -2.783 -25.058 1.00 35.12 90 PRO A C 1
ATOM 759 O O . PRO A 1 90 ? -2.719 -2.774 -25.374 1.00 35.12 90 PRO A O 1
ATOM 762 N N . PHE A 1 91 ? -0.893 -1.667 -24.721 1.00 37.91 91 PHE A N 1
ATOM 763 C CA . PHE A 1 91 ? -1.284 -0.391 -25.313 1.00 37.91 91 PHE A CA 1
ATOM 764 C C . PHE A 1 91 ? -0.194 0.023 -26.293 1.00 37.91 91 PHE A C 1
ATOM 766 O O . PHE A 1 91 ? 0.943 0.316 -25.929 1.00 37.91 91 PHE A O 1
ATOM 773 N N . ALA A 1 92 ? -0.569 -0.081 -27.563 1.00 33.09 92 ALA A N 1
ATOM 774 C CA . ALA A 1 92 ? 0.237 0.186 -28.733 1.00 33.09 92 ALA A CA 1
ATOM 775 C C . ALA A 1 92 ? 0.735 1.639 -28.764 1.00 33.09 92 ALA A C 1
ATOM 777 O O . ALA A 1 92 ? -0.032 2.567 -28.508 1.00 33.09 92 ALA A O 1
ATOM 778 N N . GLY A 1 93 ? 2.005 1.812 -29.140 1.00 32.25 93 GLY A N 1
ATOM 779 C CA . GLY A 1 93 ? 2.610 3.110 -29.437 1.00 32.25 93 GLY A CA 1
ATOM 780 C C . GLY A 1 93 ? 4.001 3.270 -28.828 1.00 32.25 93 GLY A C 1
ATOM 781 O O . GLY A 1 93 ? 4.138 3.857 -27.768 1.00 32.25 93 GLY A O 1
ATOM 782 N N . GLU A 1 94 ? 5.000 2.694 -29.503 1.00 39.88 94 GLU A N 1
ATOM 783 C CA . GLU A 1 94 ? 6.446 2.984 -29.460 1.00 39.88 94 GLU A CA 1
ATOM 784 C C . GLU A 1 94 ? 7.074 3.454 -28.122 1.00 39.88 94 GLU A C 1
ATOM 786 O O . GLU A 1 94 ? 6.937 4.599 -27.701 1.00 39.88 94 GLU A O 1
ATOM 791 N N . ARG A 1 95 ? 7.921 2.572 -27.551 1.00 40.38 95 ARG A N 1
ATOM 792 C CA . ARG A 1 95 ? 8.704 2.670 -26.288 1.00 40.38 95 ARG A CA 1
ATOM 793 C C . ARG A 1 95 ? 8.005 2.147 -25.024 1.00 40.38 95 ARG A C 1
ATOM 795 O O . ARG A 1 95 ? 8.051 2.769 -23.965 1.00 40.38 95 ARG A O 1
ATOM 802 N N . ALA A 1 96 ? 7.442 0.943 -25.100 1.00 41.59 96 ALA A N 1
ATOM 803 C CA . ALA A 1 96 ? 6.997 0.193 -23.927 1.00 41.59 96 ALA A CA 1
ATOM 804 C C . ALA A 1 96 ? 8.200 -0.404 -23.169 1.00 41.59 96 ALA A C 1
ATOM 806 O O . ALA A 1 96 ? 8.627 -1.530 -23.413 1.00 41.59 96 ALA A O 1
ATOM 807 N N . ALA A 1 97 ? 8.760 0.379 -22.248 1.00 41.06 97 ALA A N 1
ATOM 808 C CA . ALA A 1 97 ? 9.527 -0.159 -21.135 1.00 41.06 97 ALA A CA 1
ATOM 809 C C . ALA A 1 97 ? 8.545 -0.908 -20.213 1.00 41.06 97 ALA A C 1
ATOM 811 O O . ALA A 1 97 ? 7.587 -0.300 -19.747 1.00 41.06 97 ALA A O 1
ATOM 812 N N . ASN A 1 98 ? 8.749 -2.219 -20.052 1.00 43.34 98 ASN A N 1
ATOM 813 C CA . ASN A 1 98 ? 8.384 -3.077 -18.919 1.00 43.34 98 ASN A CA 1
ATOM 814 C C . ASN A 1 98 ? 7.356 -2.495 -17.915 1.00 43.34 98 ASN A C 1
ATOM 816 O O . ASN A 1 98 ? 7.611 -1.481 -17.273 1.00 43.34 98 ASN A O 1
ATOM 820 N N . MET A 1 99 ? 6.240 -3.210 -17.694 1.00 45.12 99 MET A N 1
ATOM 821 C CA . MET A 1 99 ? 5.126 -2.851 -16.786 1.00 45.12 99 MET A CA 1
ATOM 822 C C . MET A 1 99 ? 5.513 -2.536 -15.326 1.00 45.12 99 MET A C 1
ATOM 824 O O . MET A 1 99 ? 4.711 -1.964 -14.585 1.00 45.12 99 MET A O 1
ATOM 828 N N . TRP A 1 100 ? 6.759 -2.800 -14.933 1.00 44.44 100 TRP A N 1
ATOM 829 C CA . TRP A 1 100 ? 7.430 -2.134 -13.818 1.00 44.44 100 TRP A CA 1
ATOM 830 C C . TRP A 1 100 ? 7.571 -0.626 -14.091 1.00 44.44 100 TRP A C 1
ATOM 832 O O . TRP A 1 100 ? 8.631 -0.126 -14.472 1.00 44.44 100 TRP A O 1
ATOM 842 N N . GLY A 1 101 ? 6.481 0.127 -13.927 1.00 51.91 101 GLY A N 1
ATOM 843 C CA . GLY A 1 101 ? 6.494 1.546 -14.276 1.00 51.91 101 G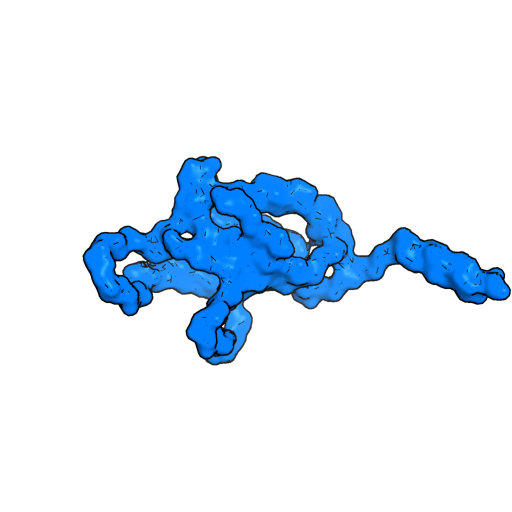LY A CA 1
ATOM 844 C C . GLY A 1 101 ? 5.170 2.246 -14.499 1.00 51.91 101 GLY A C 1
ATOM 845 O O . GLY A 1 101 ? 5.209 3.420 -14.860 1.00 51.91 101 GLY A O 1
ATOM 846 N N . GLN A 1 102 ? 4.031 1.589 -14.302 1.00 64.94 102 GLN A N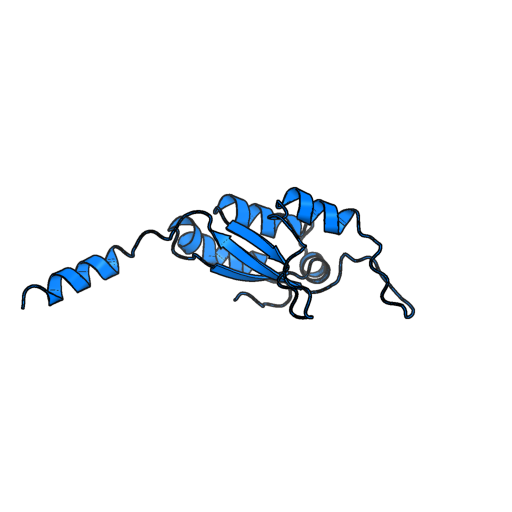 1
ATOM 847 C CA . GLN A 1 102 ? 2.757 2.296 -14.283 1.00 64.94 102 GLN A CA 1
ATOM 848 C C . GLN A 1 102 ? 2.354 2.609 -12.848 1.00 64.94 102 GLN A C 1
ATOM 850 O O . GLN A 1 102 ? 2.441 1.764 -11.959 1.00 64.94 102 GLN A O 1
ATOM 855 N N . LEU A 1 103 ? 1.955 3.859 -12.653 1.00 77.00 103 LEU A N 1
ATOM 856 C CA . LEU A 1 103 ? 1.301 4.338 -11.451 1.00 77.00 103 LEU A CA 1
ATOM 857 C C . LEU A 1 103 ? -0.088 3.704 -11.370 1.00 77.00 103 LEU A C 1
ATOM 859 O O . LEU A 1 103 ? -0.821 3.683 -12.364 1.00 77.00 103 LEU A O 1
ATOM 863 N N . MET A 1 104 ? -0.445 3.191 -10.198 1.00 82.44 104 MET A N 1
ATOM 864 C CA . MET A 1 104 ? -1.785 2.682 -9.925 1.00 82.44 104 MET A CA 1
ATOM 865 C C . MET A 1 104 ? -2.228 3.083 -8.526 1.00 82.44 104 MET A C 1
ATOM 867 O O . MET A 1 104 ? -1.426 3.084 -7.598 1.00 82.44 104 MET A O 1
ATOM 871 N N . ASP A 1 105 ? -3.516 3.338 -8.351 1.00 86.62 105 ASP A N 1
ATOM 872 C CA . ASP A 1 105 ? -4.092 3.410 -7.018 1.00 86.62 105 ASP A CA 1
ATOM 873 C C . ASP A 1 105 ? -4.377 1.994 -6.508 1.00 86.62 105 ASP A C 1
ATOM 875 O O . ASP A 1 105 ? -4.904 1.146 -7.229 1.00 86.62 105 ASP A O 1
ATOM 879 N N . LEU A 1 106 ? -4.064 1.739 -5.244 1.00 88.19 106 LEU A N 1
ATOM 880 C CA . LEU A 1 106 ? -4.444 0.541 -4.512 1.00 88.19 106 LEU A CA 1
ATOM 881 C C . LEU A 1 106 ? -5.459 0.908 -3.435 1.00 88.19 106 LEU A C 1
ATOM 883 O O . LEU A 1 106 ? -5.256 1.854 -2.677 1.00 88.19 106 LEU A O 1
ATOM 887 N N . LEU A 1 107 ? -6.526 0.125 -3.317 1.00 90.19 107 LEU A N 1
ATOM 888 C CA . LEU A 1 107 ? -7.407 0.123 -2.157 1.00 90.19 107 LEU A CA 1
ATOM 889 C C . LEU A 1 107 ? -6.993 -1.012 -1.225 1.00 90.19 107 LEU A C 1
ATOM 891 O O . LEU A 1 107 ? -7.114 -2.183 -1.565 1.00 90.19 107 LEU A O 1
ATOM 895 N N . CYS A 1 108 ? -6.539 -0.663 -0.033 1.00 91.19 108 CYS A N 1
ATOM 896 C CA . CYS A 1 108 ? -6.151 -1.589 1.011 1.00 91.19 108 CYS A CA 1
ATOM 897 C C . CYS A 1 108 ? -7.194 -1.608 2.129 1.00 91.19 108 CYS A C 1
ATOM 899 O O . CYS A 1 108 ? -7.476 -0.586 2.759 1.00 91.19 108 CYS A O 1
ATOM 901 N N . GLU A 1 109 ? -7.742 -2.785 2.399 1.00 91.38 109 GLU A N 1
ATOM 902 C CA . GLU A 1 109 ? -8.717 -3.042 3.453 1.00 91.38 109 GLU A CA 1
ATOM 903 C C . GLU A 1 109 ? -8.094 -3.893 4.557 1.00 91.38 109 GLU A C 1
ATOM 905 O O . GLU A 1 109 ? -7.446 -4.904 4.292 1.00 91.38 109 GLU A O 1
ATOM 910 N N . ARG A 1 110 ? -8.339 -3.533 5.814 1.00 90.00 110 ARG A N 1
ATOM 911 C CA . ARG A 1 110 ? -8.043 -4.402 6.951 1.00 90.00 110 ARG A CA 1
ATOM 912 C C . ARG A 1 110 ? -9.131 -5.468 7.123 1.00 90.00 110 ARG A C 1
ATOM 914 O O . ARG A 1 110 ? -10.303 -5.135 7.261 1.00 90.00 110 ARG A O 1
ATOM 921 N N . SER A 1 111 ? -8.746 -6.741 7.207 1.00 79.62 111 SER A N 1
ATOM 922 C CA . SER A 1 111 ? -9.699 -7.863 7.353 1.00 79.62 111 SER A CA 1
ATOM 923 C C . SER A 1 111 ? -10.523 -7.821 8.650 1.00 79.62 111 SER A C 1
ATOM 925 O O . SER A 1 111 ? -11.624 -8.360 8.712 1.00 79.62 111 SER A O 1
ATOM 927 N N . GLU A 1 112 ? -9.997 -7.185 9.696 1.00 79.12 112 GLU A N 1
ATOM 928 C CA . GLU A 1 112 ? -10.652 -7.037 10.995 1.00 79.12 112 GLU A CA 1
ATOM 929 C C . GLU A 1 112 ? -11.127 -5.600 11.204 1.00 79.12 112 GLU A C 1
ATOM 931 O O . GLU A 1 112 ? -10.385 -4.654 10.929 1.00 79.12 112 GLU A O 1
ATOM 936 N N . ARG A 1 113 ? -12.337 -5.430 11.757 1.00 69.12 113 ARG A N 1
ATOM 937 C CA . ARG A 1 113 ? -12.872 -4.098 12.067 1.00 69.12 113 ARG A CA 1
ATOM 938 C C . ARG A 1 113 ? -11.977 -3.363 13.077 1.00 69.12 113 ARG A C 1
ATOM 940 O O . ARG A 1 113 ? -11.433 -4.002 13.983 1.00 69.12 113 ARG A O 1
ATOM 947 N N . PRO A 1 114 ? -11.869 -2.025 12.992 1.00 67.81 114 PRO A N 1
ATOM 948 C CA . PRO A 1 114 ? -11.072 -1.241 13.923 1.00 67.81 114 PRO A CA 1
ATOM 949 C C . PRO A 1 114 ? -11.633 -1.409 15.329 1.00 67.81 114 PRO A C 1
ATOM 951 O O . PRO A 1 114 ? -12.850 -1.333 15.524 1.00 67.81 114 PRO A O 1
ATOM 954 N N . GLN A 1 115 ? -10.762 -1.580 16.323 1.00 61.91 115 GLN A N 1
ATOM 955 C CA . GLN A 1 115 ? -11.222 -1.462 17.700 1.00 61.91 115 GLN A CA 1
ATOM 956 C C . GLN A 1 115 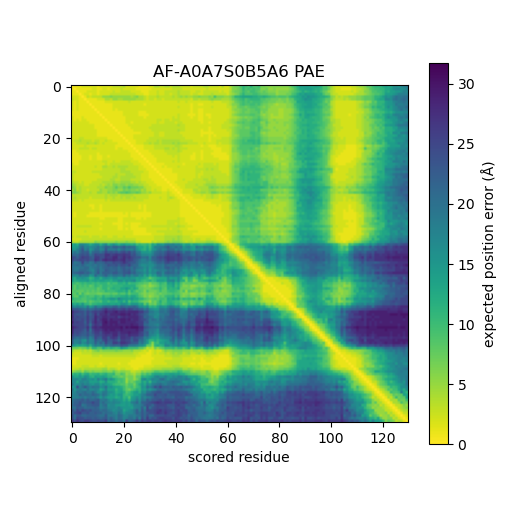? -11.641 -0.004 17.956 1.00 61.91 115 GLN A 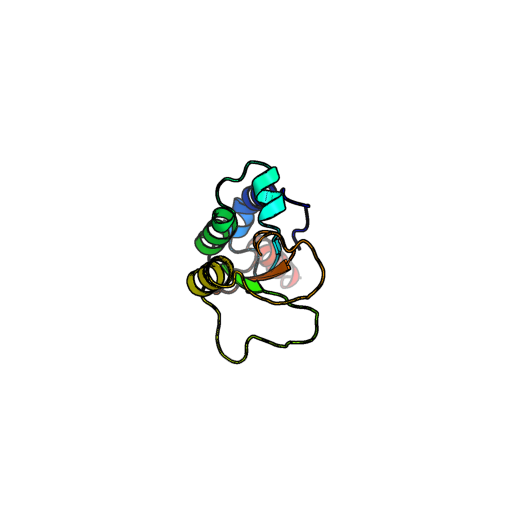C 1
ATOM 958 O O . GLN A 1 115 ? -10.903 0.920 17.578 1.00 61.91 115 GLN A O 1
ATOM 963 N N . PRO A 1 116 ? -12.807 0.232 18.588 1.00 63.53 116 PRO A N 1
ATOM 964 C CA . PRO A 1 116 ? -13.249 1.580 18.919 1.00 63.53 116 PRO A CA 1
ATOM 965 C C . PRO A 1 116 ? -12.176 2.331 19.721 1.00 63.53 116 PRO A C 1
ATOM 967 O O . PRO A 1 116 ? -11.393 1.738 20.463 1.00 63.53 116 PRO A O 1
ATOM 970 N N . CYS A 1 117 ? -12.099 3.653 19.556 1.00 56.06 117 CYS A N 1
ATOM 971 C CA . CYS A 1 117 ? -11.234 4.499 20.379 1.00 56.06 117 CYS A CA 1
ATOM 972 C C . CYS A 1 117 ? -11.615 4.411 21.857 1.00 56.06 117 CYS A C 1
ATOM 974 O O . CYS A 1 117 ? -12.672 4.942 22.196 1.00 56.06 117 CYS A O 1
ATOM 976 N N . PRO A 1 118 ? -10.758 3.869 22.752 1.00 60.41 118 PRO A N 1
ATOM 977 C CA . PRO A 1 118 ? -10.916 4.053 24.192 1.00 60.41 118 PRO A CA 1
ATOM 978 C C . PRO A 1 118 ? -11.143 5.522 24.580 1.00 60.41 118 PRO A C 1
ATOM 980 O O . PRO A 1 118 ? -12.028 5.806 25.376 1.00 60.41 118 PRO A O 1
ATOM 983 N N . GLU A 1 119 ? -10.451 6.480 23.949 1.00 57.75 119 GLU A N 1
ATOM 984 C CA . GLU A 1 119 ? -10.647 7.919 24.223 1.00 57.75 119 GLU A CA 1
ATOM 985 C C . GLU A 1 119 ? -12.053 8.436 23.875 1.00 57.75 119 GLU A C 1
ATOM 987 O O . GLU A 1 119 ? -12.572 9.314 24.560 1.00 57.75 119 GLU A O 1
ATOM 992 N N . VAL A 1 120 ? -12.719 7.861 22.869 1.00 56.66 120 VAL A N 1
ATOM 993 C CA . VAL A 1 120 ? -14.099 8.239 22.510 1.00 56.66 120 VAL A CA 1
ATOM 994 C C . VAL A 1 120 ? -15.111 7.604 23.472 1.00 56.66 120 VAL A C 1
ATOM 996 O O . VAL A 1 120 ? -16.180 8.169 23.709 1.00 56.66 120 VAL A O 1
ATOM 999 N N . GLN A 1 121 ? -14.783 6.460 24.080 1.00 54.12 121 GLN A N 1
ATOM 1000 C CA . GLN A 1 121 ? -15.650 5.818 25.075 1.00 54.12 121 GLN A CA 1
ATOM 1001 C C . GLN A 1 121 ? -15.737 6.632 26.372 1.00 54.12 121 GLN A C 1
ATOM 1003 O O . GLN A 1 121 ? -16.821 6.738 26.944 1.00 54.12 121 GLN A O 1
ATOM 1008 N N . VAL A 1 122 ? -14.642 7.279 26.785 1.00 56.66 122 VAL A N 1
ATOM 1009 C CA . VAL A 1 122 ? -14.627 8.143 27.980 1.00 56.66 122 VAL A CA 1
ATOM 1010 C C . VAL A 1 122 ? -15.532 9.367 27.797 1.00 56.66 122 VAL A C 1
ATOM 1012 O O . VAL A 1 122 ? -16.242 9.755 28.723 1.00 56.66 122 VAL A O 1
ATOM 1015 N N . GLN A 1 123 ? -15.581 9.947 26.594 1.00 54.12 123 GLN A N 1
ATOM 1016 C CA . GLN A 1 123 ? -16.423 11.119 26.330 1.00 54.12 123 GLN A CA 1
ATOM 1017 C C . GLN A 1 123 ? -17.918 10.784 26.242 1.00 54.12 123 GLN A C 1
ATOM 1019 O O . GLN A 1 123 ? -18.740 11.583 26.682 1.00 54.12 123 GLN A O 1
ATOM 1024 N N . ARG A 1 124 ? -18.299 9.601 25.741 1.00 56.34 124 ARG A N 1
ATOM 1025 C CA . ARG A 1 124 ? -19.718 9.198 25.670 1.00 56.34 124 ARG A CA 1
ATOM 1026 C C . ARG A 1 124 ? -20.330 8.926 27.045 1.00 56.34 124 ARG A C 1
ATOM 1028 O O . ARG A 1 124 ? -21.445 9.366 27.304 1.00 56.34 124 ARG A O 1
ATOM 1035 N N . GLN A 1 125 ? -19.577 8.309 27.955 1.00 56.62 125 GLN A N 1
ATOM 1036 C CA . GLN A 1 125 ? -20.050 8.060 29.324 1.00 56.62 125 GLN A CA 1
ATOM 1037 C C . GLN A 1 125 ? -20.241 9.344 30.149 1.00 56.62 125 GLN A C 1
ATOM 1039 O O . GLN A 1 125 ? -20.988 9.340 31.125 1.00 56.62 125 GLN A O 1
ATOM 1044 N N . ALA A 1 126 ? -19.578 10.442 29.772 1.00 57.06 126 ALA A N 1
ATOM 1045 C CA . ALA A 1 126 ? -19.728 11.736 30.433 1.00 57.06 126 ALA A CA 1
ATOM 1046 C C . ALA A 1 126 ? -20.971 12.518 29.966 1.00 57.06 126 ALA A C 1
ATOM 1048 O O . ALA A 1 126 ? -21.444 13.387 30.696 1.00 57.06 126 ALA A O 1
ATOM 1049 N N . VAL A 1 127 ? -21.504 12.216 28.776 1.00 58.47 127 VAL A N 1
ATOM 1050 C CA . VAL A 1 127 ? -22.702 12.876 28.225 1.00 58.47 127 VAL A CA 1
ATOM 1051 C C . VAL A 1 127 ? -23.988 12.186 28.687 1.00 58.47 127 VAL A C 1
ATOM 1053 O O . VAL A 1 127 ? -24.969 12.868 28.940 1.00 58.47 127 VAL A O 1
ATOM 1056 N N . GLU A 1 128 ? -23.978 10.867 28.895 1.00 55.16 128 GLU A N 1
ATOM 1057 C CA . GLU A 1 128 ? -25.148 10.117 29.397 1.00 55.16 128 GLU A CA 1
ATOM 1058 C C . GLU A 1 128 ? -25.392 10.265 30.914 1.00 55.16 128 GLU A C 1
ATOM 1060 O O . GLU A 1 128 ? -26.360 9.725 31.442 1.00 55.16 128 GLU A O 1
ATOM 1065 N N . LYS A 1 129 ? -24.520 10.986 31.635 1.00 54.88 129 LYS A N 1
ATOM 1066 C CA . LYS A 1 129 ? -24.634 11.239 33.087 1.00 54.88 129 LYS A CA 1
ATOM 1067 C C . LYS A 1 129 ? -25.049 12.676 33.445 1.00 54.88 129 LYS A C 1
ATOM 1069 O O . LYS A 1 129 ? -24.874 13.079 34.596 1.00 54.88 129 LYS A O 1
ATOM 1074 N N . LYS A 1 130 ? -25.567 13.449 32.491 1.00 49.53 130 LYS A N 1
ATOM 1075 C CA . LYS A 1 130 ? -26.183 14.766 32.716 1.00 49.53 130 LYS A CA 1
ATOM 1076 C C . LYS A 1 130 ? -27.621 14.758 32.232 1.00 49.53 130 LYS A C 1
ATOM 1078 O O . LYS A 1 130 ? -28.422 15.465 32.876 1.00 49.53 130 LYS A O 1
#

pLDDT: mean 72.8, std 19.84, range [32.25, 97.06]

Secondary structure (DSSP, 8-state):
-B--TT-HHHHHHHTHHHHHTT--SEEEEEE-HHHHHHTT-S-THHHHHHHHHTTEEEEE---SS--SSSSS---HHHHHHHHHH-------SS----STT--EEEEEEESSPPPP-HHHHHHHHHHTT-

Organism: NCBI:txid73915

Radius of gyration: 18.25 Å; Cα contacts (8 Å, |Δi|>4): 143; chains: 1; bounding box: 43×28×62 Å

InterPro domains:
  IPR006342 Methyltransferase FkbM [PF05050] (1-58)
  IPR029063 S-adenosyl-L-methionine-dependent methyltransferase superfamily [G3DSA:3.40.50.150] (1-60)
  IPR029063 S-adenosyl-L-methionine-dependent methyltransferase superfamily [SSF53335] (1-62)
  IPR052514 S-adenosyl-L-methionine-dependent methyltransferase [PTHR34203] (1-70)